Protein AF-A0A8T1KU07-F1 (afdb_monomer)

Organism: NCBI:txid29920

Solvent-accessible surface area (backbone atoms only — not comparable to full-atom values): 5750 Å² total; per-residue (Å²): 103,63,68,80,50,47,53,59,48,46,57,72,77,39,58,70,31,54,74,68,42,74,43,77,47,78,39,73,84,65,85,92,68,79,58,66,80,33,63,71,53,54,61,67,37,57,84,66,55,41,48,71,42,52,39,71,49,68,83,94,44,75,93,72,35,62,57,55,70,45,56,49,44,52,50,51,54,54,50,51,54,50,51,54,51,51,52,53,51,60,59,60,72,75,108

Sequence (95 aa):
MLIERLLPALRERMPHAAEGKRITVQQDNASPHISPQDPAFCEAASPMRLSVELQFQPPNSPDLKVLDLGIFTAIQSRQMLRFSSQHRRASRCRQ

Nearest PDB structures (foldseek):
  5kc9-assembly1_B  TM=5.552E-01  e=2.610E-01  Mus musculus
  6qkz-assembly1_D  TM=3.714E-01  e=2.745E+00  Rattus norvegicus
  3hgu-assembly1_B  TM=2.810E-01  e=2.936E+00  Pantoea agglomerans
  4u2q-assembly1_B  TM=3.491E-01  e=5.751E+00  Rattus norvegicus
  4u1w-assembly1_C  TM=2.990E-01  e=6.579E+00  Rattus norvegicus

pLDDT: mean 80.48, std 10.76, range [49.72, 94.69]

Foldseek 3Di:
DCLVPVLVCCVVVPVCLLVVPAAEAEDEPDPPDADQVRPVNVVSNVVSSGNYTYDYDDPPCPVPPCCVVPVVVVVVVVVVVVVVVVVVVVVVVVD

InterPro domains:
  IPR036397 Ribonuclease H superfamily [G3DSA:3.30.420.10] (1-94)

Structure (mmCIF, N/CA/C/O backbone):
data_AF-A0A8T1KU07-F1
#
_entry.id   AF-A0A8T1KU07-F1
#
loop_
_atom_site.group_PDB
_atom_site.id
_atom_site.type_symbol
_atom_site.label_atom_id
_atom_site.label_alt_id
_atom_site.label_comp_id
_atom_site.label_asym_id
_atom_site.label_entity_id
_atom_site.label_seq_id
_atom_site.pdbx_PDB_ins_code
_atom_site.Cartn_x
_atom_site.Cartn_y
_atom_site.Cartn_z
_atom_site.occupancy
_atom_site.B_iso_or_equiv
_atom_site.auth_seq_id
_atom_site.auth_comp_id
_atom_site.auth_asym_id
_atom_site.auth_atom_id
_atom_site.pdbx_PDB_model_num
ATOM 1 N N . MET A 1 1 ? -10.122 -7.218 -5.974 1.00 76.06 1 MET A N 1
ATOM 2 C CA . MET A 1 1 ? -8.791 -7.586 -5.410 1.00 76.06 1 MET A CA 1
ATOM 3 C C . MET A 1 1 ? -8.422 -6.828 -4.136 1.00 76.06 1 MET A C 1
ATOM 5 O O . MET A 1 1 ? -8.253 -7.488 -3.121 1.00 76.06 1 MET A O 1
ATOM 9 N N . LEU A 1 2 ? -8.244 -5.498 -4.151 1.00 84.56 2 LEU A N 1
ATOM 10 C CA . LEU A 1 2 ? -7.785 -4.769 -2.953 1.00 84.56 2 LEU A CA 1
ATOM 11 C C . LEU A 1 2 ? -8.804 -4.855 -1.808 1.00 84.56 2 LEU A C 1
ATOM 13 O O . LEU A 1 2 ? -8.463 -5.312 -0.725 1.00 84.56 2 LEU A O 1
ATOM 17 N N . ILE A 1 3 ? -10.073 -4.552 -2.068 1.00 87.56 3 ILE A N 1
ATOM 18 C CA . ILE A 1 3 ? -11.132 -4.655 -1.051 1.00 87.56 3 ILE A CA 1
ATOM 19 C C . ILE A 1 3 ? -11.267 -6.095 -0.525 1.00 87.56 3 ILE A C 1
ATOM 21 O O . ILE A 1 3 ? -11.201 -6.332 0.675 1.00 87.56 3 ILE A O 1
ATOM 25 N N . GLU A 1 4 ? -11.389 -7.074 -1.422 1.00 90.19 4 GLU A N 1
ATOM 26 C CA . GLU A 1 4 ? -11.711 -8.463 -1.053 1.00 90.19 4 GLU A CA 1
ATOM 27 C C . GLU A 1 4 ? -10.540 -9.239 -0.434 1.00 90.19 4 GLU A C 1
ATOM 29 O O . GLU A 1 4 ? -10.767 -10.228 0.257 1.00 90.19 4 GLU A O 1
ATOM 34 N N . ARG A 1 5 ? -9.286 -8.851 -0.715 1.00 89.88 5 ARG A N 1
ATOM 35 C CA . ARG A 1 5 ? -8.094 -9.591 -0.260 1.00 89.88 5 ARG A CA 1
ATOM 36 C C . ARG A 1 5 ? -7.199 -8.786 0.669 1.00 89.88 5 ARG A C 1
ATOM 38 O O . ARG A 1 5 ? -6.755 -9.330 1.675 1.00 89.88 5 ARG A O 1
ATOM 45 N N . LEU A 1 6 ? -6.921 -7.519 0.352 1.00 88.75 6 LEU A N 1
ATOM 46 C CA . LEU A 1 6 ? -5.994 -6.711 1.148 1.00 88.75 6 LEU A CA 1
ATOM 47 C C . LEU A 1 6 ? -6.610 -6.346 2.498 1.00 88.75 6 LEU A C 1
ATOM 49 O O . LEU A 1 6 ? -5.979 -6.577 3.523 1.00 88.75 6 LEU A O 1
ATOM 53 N N . LEU A 1 7 ? -7.838 -5.819 2.514 1.00 87.88 7 LEU A N 1
ATOM 54 C CA . LEU A 1 7 ? -8.468 -5.351 3.752 1.00 87.88 7 LEU A CA 1
ATOM 55 C C . LEU A 1 7 ? -8.630 -6.474 4.804 1.00 87.88 7 LEU A C 1
ATOM 57 O O . LEU A 1 7 ? -8.206 -6.272 5.946 1.00 87.88 7 LEU A O 1
ATOM 61 N N . PRO A 1 8 ? -9.125 -7.686 4.462 1.00 89.00 8 PRO A N 1
ATOM 62 C CA . PRO A 1 8 ? -9.171 -8.792 5.420 1.00 89.00 8 PRO A CA 1
ATOM 63 C C . PRO A 1 8 ? -7.786 -9.212 5.922 1.00 89.00 8 PRO A C 1
ATOM 65 O O . PRO A 1 8 ? -7.618 -9.445 7.119 1.00 89.00 8 PRO A O 1
ATOM 68 N N . ALA A 1 9 ? -6.791 -9.265 5.030 1.00 90.62 9 ALA A N 1
ATOM 69 C CA . ALA A 1 9 ? -5.432 -9.664 5.383 1.00 90.62 9 ALA A CA 1
ATOM 70 C C . ALA A 1 9 ? -4.744 -8.646 6.304 1.00 90.62 9 ALA A C 1
ATOM 72 O O . ALA A 1 9 ? -4.054 -9.049 7.238 1.00 90.62 9 ALA A O 1
ATOM 73 N N . LEU A 1 10 ? -4.954 -7.341 6.090 1.00 88.38 10 LEU A N 1
ATOM 74 C CA . LEU A 1 10 ? -4.439 -6.295 6.979 1.00 88.38 10 LEU A CA 1
ATOM 75 C C . LEU A 1 10 ? -4.996 -6.461 8.394 1.00 88.38 10 LEU A C 1
ATOM 77 O O . LEU A 1 10 ? -4.233 -6.440 9.356 1.00 88.38 10 LEU A O 1
ATOM 81 N N . ARG A 1 11 ? -6.302 -6.710 8.525 1.00 83.94 11 ARG A N 1
ATOM 82 C CA . ARG A 1 11 ? -6.939 -6.942 9.828 1.00 83.94 11 ARG A CA 1
ATOM 83 C C . ARG A 1 11 ? -6.379 -8.174 10.549 1.00 83.94 11 ARG A C 1
ATOM 85 O O . ARG A 1 11 ? -6.198 -8.134 11.759 1.00 83.94 11 ARG A O 1
ATOM 92 N N . GLU A 1 12 ? -6.116 -9.258 9.821 1.00 88.38 12 GLU A N 1
ATOM 93 C CA . GLU A 1 12 ? -5.593 -10.507 10.393 1.00 88.38 12 GLU A CA 1
ATOM 94 C C . GLU A 1 12 ? -4.106 -10.404 10.771 1.00 88.38 12 GLU A C 1
ATOM 96 O O . GLU A 1 12 ? -3.689 -10.880 11.823 1.00 88.38 12 GLU A O 1
ATOM 101 N N . ARG A 1 13 ? -3.290 -9.792 9.905 1.00 88.44 13 ARG A N 1
ATOM 102 C CA . ARG A 1 13 ? -1.824 -9.794 10.026 1.00 88.44 13 ARG A CA 1
ATOM 103 C C . ARG A 1 13 ? -1.266 -8.584 10.765 1.00 88.44 13 ARG A C 1
ATOM 105 O O . ARG A 1 13 ? -0.131 -8.642 11.228 1.00 88.44 13 ARG A O 1
ATOM 112 N N . MET A 1 14 ? -2.037 -7.505 10.879 1.00 85.75 14 MET A N 1
ATOM 113 C CA . MET A 1 14 ? -1.632 -6.269 11.552 1.00 85.75 14 MET A CA 1
ATOM 114 C C . MET A 1 14 ? -2.638 -5.876 12.647 1.00 85.75 14 MET A C 1
ATOM 116 O O . MET A 1 14 ? -3.220 -4.793 12.583 1.00 85.75 14 MET A O 1
ATOM 120 N N . PRO A 1 15 ? -2.834 -6.707 13.689 1.00 73.56 15 PRO A N 1
ATOM 121 C CA . PRO A 1 15 ? -3.814 -6.430 14.743 1.00 73.56 15 PRO A CA 1
ATOM 122 C C . PRO A 1 15 ? -3.530 -5.112 15.483 1.00 73.56 15 PRO A C 1
ATOM 124 O O . PRO A 1 15 ? -4.460 -4.388 15.820 1.00 73.56 15 PRO A O 1
ATOM 127 N N . HIS A 1 16 ? -2.257 -4.732 15.640 1.00 71.88 16 HIS A N 1
ATOM 128 C CA . HIS A 1 16 ? -1.857 -3.462 16.263 1.00 71.88 16 HIS A CA 1
ATOM 129 C C . HIS A 1 16 ? -2.220 -2.218 15.442 1.00 71.88 16 HIS A C 1
ATOM 131 O O . HIS A 1 16 ? -2.218 -1.109 15.965 1.00 71.88 16 HIS A O 1
ATOM 137 N N . ALA A 1 17 ? -2.534 -2.357 14.151 1.00 68.06 17 ALA A N 1
ATOM 138 C CA . ALA A 1 17 ? -3.047 -1.230 13.379 1.00 68.06 17 ALA A CA 1
ATOM 139 C C . ALA A 1 17 ? -4.473 -0.845 13.805 1.00 68.06 17 ALA A C 1
ATOM 141 O O . ALA A 1 17 ? -4.862 0.314 13.672 1.00 68.06 17 ALA A O 1
ATOM 142 N N . ALA A 1 18 ? -5.220 -1.780 14.405 1.00 62.00 18 ALA A N 1
ATOM 143 C CA . ALA A 1 18 ? -6.509 -1.497 15.028 1.00 62.00 18 ALA A CA 1
ATOM 144 C C . ALA A 1 18 ? -6.383 -0.659 16.321 1.00 62.00 18 ALA A C 1
ATOM 146 O O . ALA A 1 18 ? -7.391 -0.167 16.820 1.00 62.00 18 ALA A O 1
ATOM 147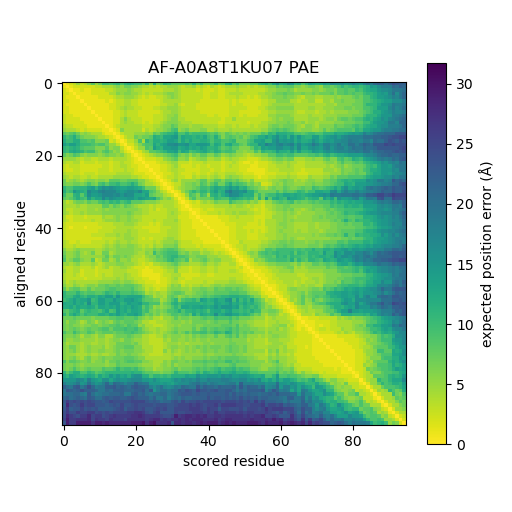 N N . GLU A 1 19 ? -5.164 -0.431 16.836 1.00 70.75 19 GLU A N 1
ATOM 148 C CA . GLU A 1 19 ? -4.876 0.491 17.953 1.00 70.75 19 GLU A CA 1
ATOM 149 C C . GLU A 1 19 ? -4.810 1.967 17.500 1.00 70.75 19 GLU A C 1
ATOM 151 O O . GLU A 1 19 ? -4.294 2.827 18.210 1.00 70.75 19 GLU A O 1
ATOM 156 N N . GLY A 1 20 ? -5.315 2.279 16.301 1.00 70.25 20 GLY A N 1
ATOM 157 C CA . GLY A 1 20 ? -5.386 3.643 15.770 1.00 70.25 20 GLY A CA 1
ATOM 158 C C . GLY A 1 20 ? -4.151 4.089 14.987 1.00 70.25 20 GLY A C 1
ATOM 159 O O . GLY A 1 20 ? -4.044 5.262 14.630 1.00 70.25 20 GLY A O 1
ATOM 160 N N . LYS A 1 21 ? -3.219 3.177 14.679 1.00 79.25 21 LYS A N 1
ATOM 161 C CA . LYS A 1 21 ? -2.089 3.490 13.795 1.00 79.25 21 LYS A CA 1
ATOM 162 C C . LYS A 1 21 ? -2.545 3.521 12.340 1.00 79.25 21 LYS A C 1
ATOM 164 O O . LYS A 1 21 ? -3.208 2.603 11.859 1.00 79.25 21 LYS A O 1
ATOM 169 N N . ARG A 1 22 ? -2.138 4.571 11.628 1.00 84.44 22 ARG A N 1
ATOM 170 C CA . ARG A 1 22 ? -2.382 4.715 10.192 1.00 84.44 22 ARG A CA 1
ATOM 171 C C . ARG A 1 22 ? -1.553 3.703 9.397 1.00 84.44 22 ARG A C 1
ATOM 173 O O . ARG A 1 22 ? -0.345 3.600 9.599 1.00 84.44 22 ARG A O 1
ATOM 180 N N . ILE A 1 23 ? -2.204 2.985 8.486 1.00 87.38 23 ILE A N 1
ATOM 181 C CA . ILE A 1 23 ? -1.587 2.141 7.463 1.00 87.38 23 ILE A CA 1
ATOM 182 C C . ILE A 1 23 ? -1.628 2.907 6.143 1.00 87.38 23 ILE A C 1
ATOM 184 O O . ILE A 1 23 ? -2.704 3.190 5.619 1.00 87.38 23 ILE A O 1
ATOM 188 N N . THR A 1 24 ? -0.461 3.170 5.569 1.00 87.62 24 THR A N 1
ATOM 189 C CA . THR A 1 24 ? -0.354 3.701 4.208 1.00 87.62 24 THR A CA 1
ATOM 190 C C . THR A 1 24 ? -0.037 2.564 3.245 1.00 87.62 24 THR A C 1
ATOM 192 O O . THR A 1 24 ? 0.953 1.853 3.413 1.00 87.62 24 THR A O 1
ATOM 195 N N . VAL A 1 25 ? -0.876 2.384 2.229 1.00 88.19 25 VAL A N 1
ATOM 196 C CA . VAL A 1 25 ? -0.682 1.403 1.160 1.00 88.19 25 VAL A CA 1
ATOM 197 C C . VAL A 1 25 ? -0.181 2.142 -0.070 1.00 88.19 25 VAL A C 1
ATOM 199 O O . VAL A 1 25 ? -0.942 2.818 -0.761 1.00 88.19 25 VAL A O 1
ATOM 202 N N . GLN A 1 26 ? 1.111 2.003 -0.344 1.00 88.00 26 GLN A N 1
ATOM 203 C CA . GLN A 1 26 ? 1.726 2.595 -1.523 1.00 88.00 26 GLN A CA 1
ATOM 204 C C . GLN A 1 26 ? 1.426 1.749 -2.770 1.00 88.00 26 GLN A C 1
ATOM 206 O O . GLN A 1 26 ? 1.619 0.532 -2.766 1.00 88.00 26 GLN A O 1
ATOM 211 N N . GLN A 1 27 ? 0.972 2.403 -3.835 1.00 86.38 27 GLN A N 1
ATOM 212 C CA . GLN A 1 27 ? 0.754 1.838 -5.169 1.00 86.38 27 GLN A CA 1
ATOM 213 C C . GLN A 1 27 ? 1.625 2.610 -6.166 1.00 86.38 27 GLN A C 1
ATOM 215 O O . GLN A 1 27 ? 1.935 3.780 -5.927 1.00 86.38 27 GLN A O 1
ATOM 220 N N . ASP A 1 28 ? 2.054 1.988 -7.264 1.00 81.88 28 ASP A N 1
ATOM 221 C CA . ASP A 1 28 ? 2.648 2.750 -8.361 1.00 81.88 28 ASP A CA 1
ATOM 222 C C . ASP A 1 28 ? 1.563 3.477 -9.180 1.00 81.88 28 ASP A C 1
ATOM 224 O O . ASP A 1 28 ? 0.396 3.497 -8.798 1.00 81.88 28 ASP A O 1
ATOM 228 N N . ASN A 1 29 ? 1.945 4.188 -10.245 1.00 79.44 29 ASN A N 1
ATOM 229 C CA . ASN A 1 29 ? 1.019 5.023 -11.033 1.00 79.44 29 ASN A CA 1
ATOM 230 C C . ASN A 1 29 ? 0.482 4.311 -12.292 1.00 79.44 29 ASN A C 1
ATOM 232 O O . ASN A 1 29 ? 0.018 4.973 -13.219 1.00 79.44 29 ASN A O 1
ATOM 236 N N . ALA A 1 30 ? 0.578 2.980 -12.377 1.00 73.44 30 ALA A N 1
ATOM 237 C CA . ALA A 1 30 ? 0.266 2.215 -13.585 1.00 73.44 30 ALA A CA 1
ATOM 238 C C . ALA A 1 30 ? -1.202 1.735 -13.628 1.00 73.44 30 ALA A C 1
ATOM 240 O O . ALA A 1 30 ? -1.654 0.961 -12.802 1.00 73.44 30 ALA A O 1
ATOM 241 N N . SER A 1 31 ? -1.992 2.125 -14.629 1.00 71.12 31 SER A N 1
ATOM 242 C CA . SER A 1 31 ? -3.379 1.625 -14.740 1.00 71.12 31 SER A CA 1
ATOM 243 C C . SER A 1 31 ? -3.424 0.079 -14.835 1.00 71.12 31 SER A C 1
ATOM 245 O O . SER A 1 31 ? -2.591 -0.475 -15.557 1.00 71.12 31 SER A O 1
ATOM 247 N N . PRO A 1 32 ? -4.355 -0.647 -14.168 1.00 64.50 32 PRO A N 1
ATOM 248 C CA . PRO A 1 32 ? -5.597 -0.192 -13.535 1.00 64.50 32 PRO A CA 1
ATOM 249 C C . PRO A 1 32 ? -5.498 -0.124 -11.996 1.00 64.50 32 PRO A C 1
ATOM 251 O O . PRO A 1 32 ? -5.636 -1.135 -11.302 1.00 64.50 32 PRO A O 1
ATOM 254 N N . HIS A 1 33 ? -5.298 1.073 -11.444 1.00 73.31 33 HIS A N 1
ATOM 255 C CA . HIS A 1 33 ? -5.326 1.307 -9.995 1.00 73.31 33 HIS A CA 1
ATOM 256 C C . HIS A 1 33 ? -6.624 1.979 -9.549 1.00 73.31 33 HIS A C 1
ATOM 258 O O . HIS A 1 33 ? -7.293 2.653 -10.333 1.00 73.31 33 HIS A O 1
ATOM 264 N N . ILE A 1 34 ? -6.958 1.797 -8.270 1.00 84.44 34 ILE A N 1
ATOM 265 C CA . ILE A 1 34 ? -8.060 2.513 -7.623 1.00 84.44 34 ILE A CA 1
ATOM 266 C C . ILE A 1 34 ? -7.556 3.867 -7.122 1.00 84.44 34 ILE A C 1
ATOM 268 O O . ILE A 1 34 ? -6.408 3.997 -6.696 1.00 84.44 34 ILE A O 1
ATOM 272 N N . SER A 1 35 ? -8.414 4.881 -7.187 1.00 85.38 35 SER A N 1
ATOM 273 C CA . SER A 1 35 ? -8.088 6.206 -6.661 1.00 85.38 35 SER A CA 1
ATOM 274 C C . SER A 1 35 ? -7.797 6.134 -5.155 1.00 85.38 35 SER A C 1
ATOM 276 O O . SER A 1 35 ? -8.469 5.389 -4.440 1.00 85.38 35 SER A O 1
ATOM 278 N N . PRO A 1 36 ? -6.870 6.949 -4.624 1.00 85.69 36 PRO A N 1
ATOM 279 C CA . PRO A 1 36 ? -6.717 7.140 -3.192 1.00 85.69 36 PRO A CA 1
ATOM 280 C C . PRO A 1 36 ? -7.987 7.565 -2.462 1.00 85.69 36 PRO A C 1
ATOM 282 O O . PRO A 1 36 ? -8.130 7.301 -1.273 1.00 85.69 36 PRO A O 1
ATOM 285 N N . GLN A 1 37 ? -8.914 8.192 -3.185 1.00 86.88 37 GLN A N 1
ATOM 286 C CA . GLN A 1 37 ? -10.233 8.581 -2.699 1.00 86.88 37 GLN A CA 1
ATOM 287 C C . GLN A 1 37 ? -11.348 7.695 -3.277 1.00 86.88 37 GLN A C 1
ATOM 289 O O . GLN A 1 37 ? -12.490 8.139 -3.369 1.00 86.88 37 GLN A O 1
ATOM 294 N N . ASP A 1 38 ? -11.036 6.470 -3.709 1.00 89.81 38 ASP A N 1
ATOM 295 C CA . ASP A 1 38 ? -12.036 5.537 -4.228 1.00 89.81 38 ASP A CA 1
ATOM 296 C C . ASP A 1 38 ? -13.144 5.292 -3.181 1.00 89.81 38 ASP A C 1
ATOM 298 O O . ASP A 1 38 ? -12.850 4.800 -2.085 1.00 89.81 38 ASP A O 1
ATOM 302 N N . PRO A 1 39 ? -14.414 5.632 -3.482 1.00 89.25 39 PRO A N 1
ATOM 303 C CA . PRO A 1 39 ? -15.491 5.554 -2.499 1.00 89.25 39 PRO A CA 1
ATOM 304 C C . PRO A 1 39 ? -15.716 4.135 -1.977 1.00 89.25 39 PRO A C 1
ATOM 306 O O . PRO A 1 39 ? -15.877 3.947 -0.773 1.00 89.25 39 PRO A O 1
ATOM 309 N N . ALA A 1 40 ? -15.657 3.129 -2.856 1.00 90.25 40 ALA A N 1
ATOM 310 C CA . ALA A 1 40 ? -15.885 1.737 -2.480 1.00 90.25 40 ALA A CA 1
ATOM 311 C C . ALA A 1 40 ? -14.786 1.220 -1.540 1.00 90.25 40 ALA A C 1
ATOM 313 O O . ALA A 1 40 ? -15.066 0.486 -0.590 1.00 90.25 40 ALA A O 1
ATOM 314 N N . PHE A 1 41 ? -13.534 1.624 -1.765 1.00 89.19 41 PHE A N 1
ATOM 315 C CA . PHE A 1 41 ? -12.434 1.302 -0.863 1.00 89.19 41 PHE A CA 1
ATOM 316 C C . PHE A 1 41 ? -12.590 1.982 0.503 1.00 89.19 41 PHE A C 1
ATOM 318 O O . PHE A 1 41 ? -12.449 1.317 1.531 1.00 89.19 41 PHE A O 1
ATOM 325 N N . CYS A 1 42 ? -12.919 3.277 0.524 1.00 87.19 42 CYS A N 1
ATOM 326 C CA . CYS A 1 42 ? -13.147 4.034 1.758 1.00 87.19 42 CYS A CA 1
ATOM 327 C C . CYS A 1 42 ? -14.291 3.440 2.595 1.00 87.19 42 CYS A C 1
ATOM 329 O O . CYS A 1 42 ? -14.137 3.233 3.802 1.00 87.19 42 CYS A O 1
ATOM 331 N N . GLU A 1 43 ? -15.417 3.112 1.958 1.00 89.69 43 GLU A N 1
ATOM 332 C CA . GLU A 1 43 ? -16.565 2.481 2.615 1.00 89.69 43 GLU A CA 1
ATOM 333 C C . GLU A 1 43 ? -16.214 1.103 3.181 1.00 89.69 43 GLU A C 1
ATOM 335 O O . GLU A 1 43 ? -16.568 0.797 4.320 1.00 89.69 43 GLU A O 1
ATOM 340 N N . ALA A 1 44 ? -15.464 0.288 2.435 1.00 88.56 44 ALA A N 1
ATOM 341 C CA . ALA A 1 44 ? -15.055 -1.036 2.893 1.00 88.56 44 ALA A CA 1
ATOM 342 C C . ALA A 1 44 ? -14.024 -0.996 4.038 1.00 88.56 44 ALA A C 1
ATOM 344 O O . ALA A 1 44 ? -14.007 -1.897 4.881 1.00 88.56 44 ALA A O 1
ATOM 345 N N . ALA A 1 45 ? -13.171 0.032 4.090 1.00 85.62 45 ALA A N 1
ATOM 346 C CA . ALA A 1 45 ? -12.175 0.205 5.148 1.00 85.62 45 ALA A CA 1
ATOM 347 C C . ALA A 1 45 ? -12.778 0.754 6.457 1.00 85.62 45 ALA A C 1
ATOM 349 O O . ALA A 1 45 ? -12.358 0.347 7.542 1.00 85.62 45 ALA A O 1
ATOM 350 N N . SER A 1 46 ? -13.797 1.619 6.368 1.00 83.44 46 SER A N 1
ATOM 351 C CA . SER A 1 46 ? -14.474 2.261 7.509 1.00 83.44 46 SER A CA 1
ATOM 352 C C . SER A 1 46 ? -14.860 1.312 8.668 1.00 83.44 46 SER A C 1
ATOM 354 O O . SER A 1 46 ? -14.441 1.554 9.807 1.00 83.44 46 SER A O 1
ATOM 356 N N . PRO A 1 47 ? -15.570 0.184 8.444 1.00 81.62 47 PRO A N 1
ATOM 357 C CA . PRO A 1 47 ? -15.990 -0.702 9.533 1.00 81.62 47 PRO A CA 1
ATOM 358 C C . PRO A 1 47 ? -14.834 -1.461 10.201 1.00 81.62 47 PRO A C 1
ATOM 360 O O . PRO A 1 47 ? -15.017 -2.036 11.274 1.00 81.62 47 PRO A O 1
ATOM 363 N N . MET A 1 48 ? -13.640 -1.491 9.600 1.00 74.62 48 MET A N 1
ATOM 364 C CA . MET A 1 48 ? -12.523 -2.291 10.106 1.00 74.62 48 MET A CA 1
ATOM 365 C C . MET A 1 48 ? -11.768 -1.645 11.271 1.00 74.62 48 MET A C 1
ATOM 367 O O . MET A 1 48 ? -10.882 -2.292 11.826 1.00 74.62 48 MET A O 1
ATOM 371 N N . ARG A 1 49 ? -12.092 -0.398 11.653 1.00 75.19 49 ARG A N 1
ATOM 372 C CA . ARG A 1 49 ? -11.309 0.411 12.618 1.00 75.19 49 ARG A CA 1
ATOM 373 C C . ARG A 1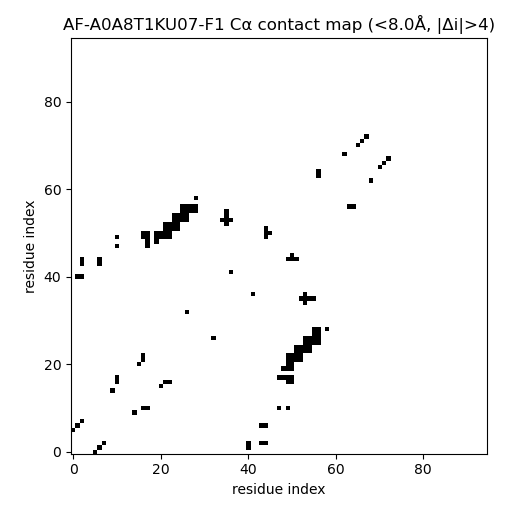 49 ? -9.824 0.535 12.243 1.00 75.19 49 ARG A C 1
ATOM 375 O O . ARG A 1 49 ? -8.988 0.837 13.088 1.00 75.19 49 ARG A O 1
ATOM 382 N N . LEU A 1 50 ? -9.499 0.301 10.974 1.00 74.50 50 LEU A N 1
ATOM 383 C CA . LEU A 1 50 ? -8.171 0.495 10.418 1.00 74.50 50 LEU A CA 1
ATOM 384 C C . LEU A 1 50 ? -8.160 1.854 9.720 1.00 74.50 50 LEU A C 1
ATOM 386 O O . LEU A 1 50 ? -8.989 2.110 8.849 1.00 74.50 50 LEU A O 1
ATOM 390 N N . SER A 1 51 ? 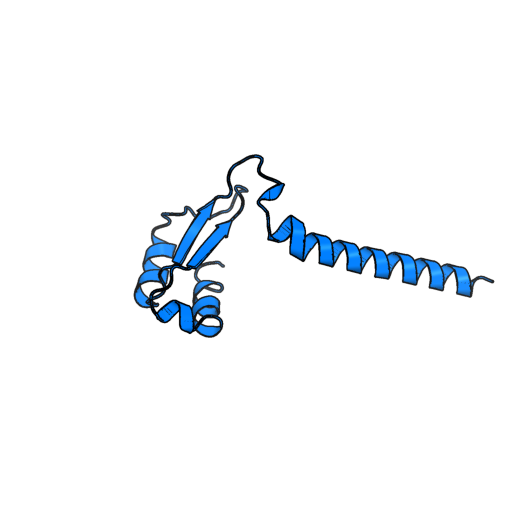-7.213 2.720 10.073 1.00 82.38 51 SER A N 1
ATOM 391 C CA . SER A 1 51 ? -6.960 3.945 9.310 1.00 82.38 51 SER A CA 1
ATOM 392 C C . SER A 1 51 ? -6.091 3.575 8.107 1.00 82.38 51 SER A C 1
ATOM 394 O O . SER A 1 51 ? -4.870 3.649 8.190 1.00 82.38 51 SER A O 1
ATOM 396 N N . VAL A 1 52 ? -6.706 3.082 7.025 1.00 86.69 52 VAL A N 1
ATOM 397 C CA . VAL A 1 52 ? -5.999 2.693 5.791 1.00 86.69 52 VAL A CA 1
ATOM 398 C C . VAL A 1 52 ? -6.142 3.789 4.744 1.00 86.69 52 VAL A C 1
ATOM 400 O O . VAL A 1 52 ? -7.256 4.140 4.368 1.00 86.69 52 VAL A O 1
ATOM 403 N N . GLU A 1 53 ? -5.019 4.284 4.239 1.00 87.56 53 GLU A N 1
ATOM 404 C CA . GLU A 1 53 ? -4.969 5.260 3.151 1.00 87.56 53 GLU A CA 1
ATOM 405 C C . GLU A 1 53 ? -4.152 4.684 1.999 1.00 87.56 53 GLU A C 1
ATOM 407 O O . GLU A 1 53 ? -3.074 4.121 2.202 1.00 87.56 53 GLU A O 1
ATOM 412 N N . LEU A 1 54 ? -4.661 4.815 0.778 1.00 89.62 54 LEU A N 1
ATOM 413 C CA . LEU A 1 54 ? -3.881 4.492 -0.408 1.00 89.62 54 LEU A CA 1
ATOM 414 C C . LEU A 1 54 ? -3.067 5.717 -0.807 1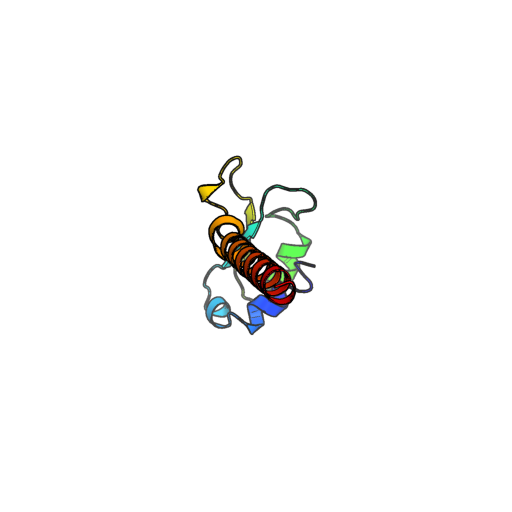.00 89.62 54 LEU A C 1
ATOM 416 O O . LEU A 1 54 ? -3.537 6.849 -0.702 1.00 89.62 54 LEU A O 1
ATOM 420 N N . GLN A 1 55 ? -1.859 5.493 -1.300 1.00 88.94 55 GLN A N 1
ATOM 421 C CA . GLN A 1 55 ? -1.005 6.563 -1.781 1.00 88.94 55 GLN A CA 1
ATOM 422 C C . GLN A 1 55 ? -0.355 6.157 -3.093 1.00 88.94 55 GLN A C 1
ATOM 424 O O . GLN A 1 55 ? 0.244 5.089 -3.207 1.00 88.94 55 GLN A O 1
ATOM 429 N N . PHE A 1 56 ? -0.447 7.045 -4.073 1.00 87.38 56 PHE A N 1
ATOM 430 C CA . PHE A 1 56 ? 0.321 6.931 -5.297 1.00 87.38 56 PHE A CA 1
ATOM 431 C C . PHE A 1 56 ? 1.782 7.263 -5.052 1.00 87.38 56 PHE A C 1
ATOM 433 O O . PHE A 1 56 ? 2.125 8.198 -4.323 1.00 87.38 56 PHE A O 1
ATOM 440 N N . GLN A 1 57 ? 2.655 6.505 -5.694 1.00 84.00 57 GLN A N 1
ATOM 441 C CA . GLN A 1 57 ? 4.061 6.824 -5.701 1.00 84.00 57 GLN A CA 1
ATOM 442 C C . GLN A 1 57 ? 4.319 8.115 -6.499 1.00 84.00 57 GLN A C 1
ATOM 444 O O . GLN A 1 57 ? 3.738 8.307 -7.570 1.00 84.00 57 GLN A O 1
ATOM 449 N N . PRO A 1 58 ? 5.236 8.989 -6.049 1.00 79.62 58 PRO A N 1
ATOM 450 C CA . PRO A 1 58 ? 5.658 10.118 -6.863 1.00 79.62 58 PRO A CA 1
ATOM 451 C C . PRO A 1 58 ? 6.234 9.653 -8.220 1.00 79.62 58 PRO A C 1
ATOM 453 O O . PRO A 1 58 ? 6.969 8.661 -8.275 1.00 79.62 58 PRO A O 1
ATOM 456 N N . PRO A 1 59 ? 5.916 10.338 -9.334 1.00 77.19 59 PRO A N 1
ATOM 457 C CA . PRO A 1 59 ? 6.444 9.981 -10.648 1.00 77.19 59 PRO 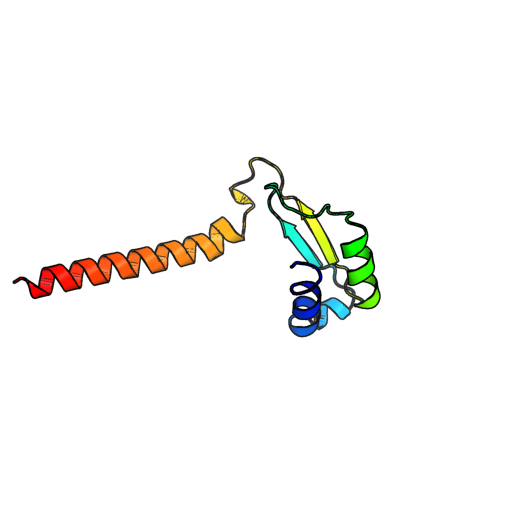A CA 1
ATOM 458 C C . PRO A 1 59 ? 7.979 10.056 -10.672 1.00 77.19 59 PRO A C 1
ATOM 460 O O . PRO A 1 59 ? 8.583 10.860 -9.966 1.00 77.19 59 PRO A O 1
ATOM 463 N N . ASN A 1 60 ? 8.612 9.207 -11.490 1.00 74.62 60 ASN A N 1
ATOM 464 C CA . ASN A 1 60 ? 10.071 9.142 -11.668 1.00 74.62 60 ASN A CA 1
ATOM 465 C C . ASN A 1 60 ? 10.873 8.961 -10.369 1.00 74.62 60 ASN A C 1
ATOM 467 O O . ASN A 1 60 ? 11.972 9.491 -10.242 1.00 74.62 60 ASN A O 1
ATOM 471 N N . SER A 1 61 ? 10.336 8.206 -9.409 1.00 75.12 61 SER A N 1
ATOM 472 C CA . SER A 1 61 ? 11.001 7.932 -8.130 1.00 75.12 61 SER A CA 1
ATOM 473 C C . SER A 1 61 ? 11.439 6.465 -8.014 1.00 75.12 61 SER A C 1
ATOM 475 O O . SER A 1 61 ? 10.851 5.716 -7.226 1.00 75.12 61 SER A O 1
ATOM 477 N N . PRO A 1 62 ? 12.450 6.023 -8.794 1.00 67.88 62 PRO A N 1
ATOM 478 C CA . PRO A 1 62 ? 12.946 4.644 -8.743 1.00 67.88 62 PRO A CA 1
ATOM 479 C C . PRO A 1 62 ? 13.448 4.281 -7.339 1.00 67.88 62 PRO A C 1
ATOM 481 O O . PRO A 1 62 ? 13.220 3.171 -6.863 1.00 67.88 62 PRO A O 1
ATOM 484 N N . ASP A 1 63 ? 14.005 5.264 -6.630 1.00 75.38 63 ASP A N 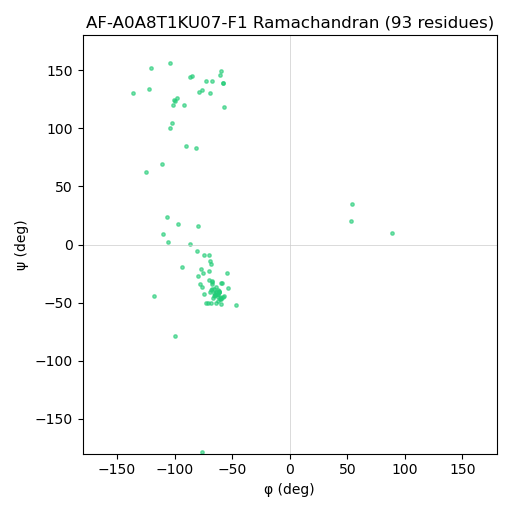1
ATOM 485 C CA . ASP A 1 63 ? 14.568 5.098 -5.290 1.00 75.38 63 ASP A CA 1
ATOM 486 C C . ASP A 1 63 ? 13.495 4.947 -4.193 1.00 75.38 63 ASP A C 1
ATOM 488 O O . ASP A 1 63 ? 13.804 4.618 -3.050 1.00 75.38 63 ASP A O 1
ATOM 492 N N . LEU A 1 64 ? 12.216 5.170 -4.525 1.00 70.12 64 LEU A N 1
ATOM 493 C CA . LEU A 1 64 ? 11.095 5.100 -3.580 1.00 70.12 64 LEU A CA 1
ATOM 494 C C . LEU A 1 64 ? 10.235 3.839 -3.761 1.00 70.12 64 LEU A C 1
ATOM 496 O O . LEU A 1 64 ? 9.206 3.710 -3.091 1.00 70.12 64 LEU A O 1
ATOM 500 N N . LYS A 1 65 ? 10.591 2.925 -4.684 1.00 79.62 65 LYS A N 1
ATOM 501 C CA . LYS A 1 65 ? 9.879 1.647 -4.876 1.00 79.62 65 LYS A CA 1
ATOM 502 C C . LYS A 1 65 ? 10.496 0.576 -3.982 1.00 79.62 65 LYS A C 1
ATOM 504 O O . LYS A 1 65 ? 11.314 -0.220 -4.428 1.00 79.62 65 LYS A O 1
ATOM 509 N N . VAL A 1 66 ? 10.070 0.511 -2.719 1.00 80.75 66 VAL A N 1
ATOM 510 C CA . VAL A 1 66 ? 10.540 -0.516 -1.760 1.00 80.75 66 VAL A CA 1
ATOM 511 C C . VAL A 1 66 ? 10.371 -1.940 -2.309 1.00 80.75 66 VAL A C 1
ATOM 513 O O . VAL A 1 66 ? 11.235 -2.794 -2.100 1.00 80.75 66 VAL A O 1
ATOM 516 N N . LEU A 1 67 ? 9.283 -2.200 -3.044 1.00 82.19 67 LEU A N 1
ATOM 517 C CA . LEU A 1 67 ? 9.055 -3.495 -3.690 1.00 82.19 67 LEU A CA 1
ATOM 518 C C . LEU A 1 67 ? 10.118 -3.809 -4.751 1.00 82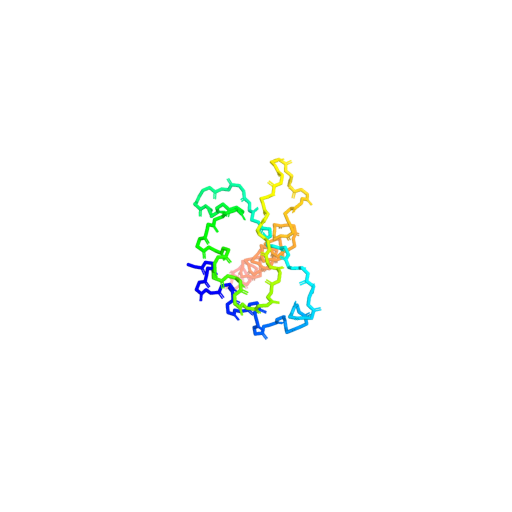.19 67 LEU A C 1
ATOM 520 O O . LEU A 1 67 ? 10.626 -4.931 -4.765 1.00 82.19 67 LEU A O 1
ATOM 524 N N . ASP A 1 68 ? 10.503 -2.829 -5.570 1.00 82.19 68 ASP A N 1
ATOM 525 C CA . ASP A 1 68 ? 11.505 -3.001 -6.626 1.00 82.19 68 ASP A CA 1
ATOM 526 C C . ASP A 1 68 ? 12.913 -3.133 -6.033 1.00 82.19 68 ASP A C 1
ATOM 528 O O . ASP A 1 68 ? 13.623 -4.100 -6.322 1.00 82.19 68 ASP A O 1
ATOM 532 N N . LEU A 1 69 ? 13.293 -2.215 -5.140 1.00 84.94 69 LEU A N 1
ATOM 533 C CA . LEU A 1 69 ? 14.624 -2.169 -4.525 1.00 84.94 69 LEU A CA 1
ATOM 534 C C . LEU A 1 69 ? 14.898 -3.342 -3.580 1.00 84.94 69 LEU A C 1
ATOM 536 O O . LEU A 1 69 ? 16.032 -3.798 -3.465 1.00 84.94 69 LEU A O 1
ATOM 540 N N . GLY A 1 70 ? 13.871 -3.829 -2.884 1.00 87.62 70 GLY A N 1
ATOM 541 C CA . GLY A 1 70 ? 14.009 -4.900 -1.904 1.00 87.62 70 GLY A CA 1
ATOM 542 C C . GLY A 1 70 ? 13.596 -6.253 -2.467 1.00 87.62 70 GLY A C 1
ATOM 543 O O . GLY A 1 70 ? 14.423 -7.101 -2.808 1.00 87.62 70 GLY A O 1
ATOM 544 N N . ILE A 1 71 ? 12.283 -6.476 -2.518 1.00 88.56 71 ILE A N 1
ATOM 545 C CA . ILE A 1 71 ? 11.700 -7.806 -2.718 1.00 88.56 71 ILE A CA 1
ATOM 546 C C . ILE A 1 71 ? 11.977 -8.326 -4.129 1.00 88.56 71 ILE A C 1
ATOM 548 O O . ILE A 1 71 ? 12.470 -9.445 -4.279 1.00 88.56 71 ILE A O 1
ATOM 552 N N . PHE A 1 72 ? 11.697 -7.539 -5.168 1.00 88.44 72 PHE A N 1
ATOM 553 C CA . PHE A 1 72 ? 11.909 -7.977 -6.546 1.00 88.44 72 PHE A CA 1
ATOM 554 C C . PHE A 1 72 ? 13.391 -8.128 -6.868 1.00 88.44 72 PHE A C 1
ATOM 556 O O . PHE A 1 72 ? 13.762 -9.130 -7.479 1.00 88.44 72 PHE A O 1
ATOM 563 N N . THR A 1 73 ? 14.245 -7.227 -6.379 1.00 91.06 73 THR A N 1
ATOM 564 C CA . THR A 1 73 ? 15.704 -7.373 -6.496 1.00 91.06 73 THR A CA 1
ATOM 565 C C . THR A 1 73 ? 16.198 -8.673 -5.848 1.00 91.06 73 THR A C 1
ATOM 567 O O . THR A 1 73 ? 16.964 -9.427 -6.459 1.00 91.06 73 THR A O 1
ATOM 570 N N . ALA A 1 74 ? 15.718 -9.012 -4.647 1.00 93.44 74 ALA A N 1
ATOM 571 C CA . ALA A 1 74 ? 16.071 -10.265 -3.980 1.00 93.44 74 ALA A CA 1
ATOM 572 C C . ALA A 1 74 ? 15.551 -11.502 -4.738 1.00 93.44 74 ALA A C 1
ATOM 574 O O . ALA A 1 74 ? 16.272 -12.494 -4.880 1.00 93.44 74 ALA A O 1
ATOM 575 N N . ILE A 1 75 ? 14.318 -11.457 -5.255 1.00 94.69 75 ILE A N 1
ATOM 576 C CA . ILE A 1 75 ? 13.733 -12.543 -6.058 1.00 94.69 75 ILE A CA 1
ATOM 577 C C . ILE A 1 75 ? 14.548 -12.766 -7.334 1.00 94.69 75 ILE A C 1
ATOM 579 O O . ILE A 1 75 ? 14.927 -13.906 -7.612 1.00 94.69 75 ILE A O 1
ATOM 583 N N . GLN A 1 76 ? 14.865 -11.698 -8.068 1.00 93.44 76 GLN A N 1
ATOM 584 C CA . GLN A 1 76 ? 15.673 -11.763 -9.286 1.00 93.44 76 GLN A CA 1
ATOM 585 C C . GLN A 1 76 ? 17.061 -12.336 -8.990 1.00 93.44 76 GLN A C 1
ATOM 587 O O . GLN A 1 76 ? 17.482 -13.296 -9.634 1.00 93.44 76 GLN A O 1
ATOM 592 N N . SER A 1 77 ? 17.727 -11.850 -7.939 1.00 93.94 77 SER A N 1
ATOM 593 C CA . SER A 1 77 ? 19.035 -12.362 -7.509 1.00 93.94 77 SER A CA 1
ATOM 594 C C . SER A 1 77 ? 18.990 -13.867 -7.217 1.00 93.94 77 SER A C 1
ATOM 596 O O . SER A 1 77 ? 19.840 -14.633 -7.678 1.00 93.94 77 SER A O 1
ATOM 598 N N . ARG A 1 78 ? 17.949 -14.336 -6.513 1.00 93.25 78 ARG A N 1
ATOM 599 C CA . ARG A 1 78 ? 17.747 -15.770 -6.247 1.00 93.25 78 ARG A CA 1
ATOM 600 C C . ARG A 1 78 ? 17.501 -16.566 -7.525 1.00 93.25 78 ARG A C 1
ATOM 602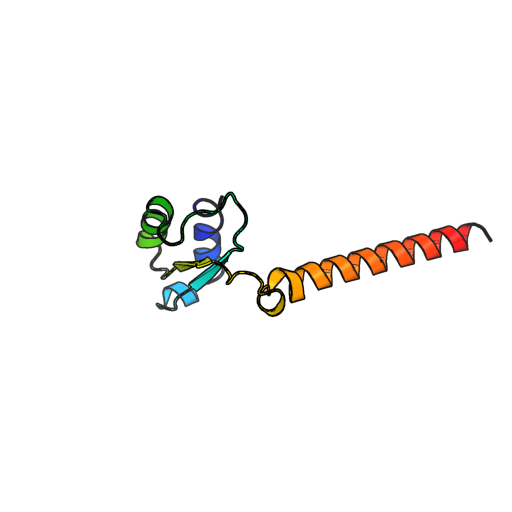 O O . ARG A 1 78 ? 18.030 -17.670 -7.654 1.00 93.25 78 ARG A O 1
ATOM 609 N N . GLN A 1 79 ? 16.716 -16.043 -8.461 1.00 94.12 79 GLN A N 1
ATOM 610 C CA . GLN A 1 79 ? 16.479 -16.693 -9.750 1.00 94.12 79 GLN A CA 1
ATOM 611 C C . GLN A 1 79 ? 17.786 -16.816 -10.547 1.00 94.12 79 GLN A C 1
ATOM 613 O O . GLN A 1 79 ? 18.107 -17.913 -11.003 1.00 94.12 79 GLN A O 1
ATOM 618 N N . MET A 1 80 ? 18.602 -15.761 -10.616 1.00 91.31 80 MET A N 1
ATOM 619 C CA . MET A 1 80 ? 19.904 -15.787 -11.299 1.00 91.31 80 MET A CA 1
ATOM 620 C C . MET A 1 80 ? 20.883 -16.796 -10.679 1.00 91.31 80 MET A C 1
ATOM 622 O O . MET A 1 80 ? 21.561 -17.540 -11.395 1.00 91.31 80 MET A O 1
ATOM 626 N N . LEU A 1 81 ? 20.931 -16.898 -9.348 1.00 90.00 81 LEU A N 1
ATOM 627 C CA . LEU A 1 81 ? 21.725 -17.928 -8.667 1.00 90.00 81 LEU A CA 1
ATOM 628 C C . LEU A 1 81 ? 21.246 -19.349 -9.013 1.00 90.00 81 LEU A C 1
ATOM 630 O O . LEU A 1 81 ? 22.060 -20.252 -9.228 1.00 90.00 81 LEU A O 1
ATOM 634 N N . ARG A 1 82 ? 19.930 -19.566 -9.123 1.00 88.12 82 ARG A N 1
ATOM 635 C CA . ARG A 1 82 ? 19.371 -20.861 -9.553 1.00 88.12 82 ARG A CA 1
ATOM 636 C C . ARG A 1 82 ? 19.727 -21.184 -11.004 1.00 88.12 82 ARG A C 1
ATOM 638 O O . ARG A 1 82 ? 20.164 -22.298 -11.273 1.00 88.12 82 ARG A O 1
ATOM 645 N N . PHE A 1 83 ? 19.620 -20.224 -11.919 1.00 79.06 83 PHE A N 1
ATOM 646 C CA . PHE A 1 83 ? 19.994 -20.436 -13.320 1.00 79.06 83 PHE A CA 1
ATOM 647 C C . PHE A 1 83 ? 21.495 -20.704 -13.485 1.00 79.06 83 PHE A C 1
ATOM 649 O O . PHE A 1 83 ? 21.881 -21.654 -14.164 1.00 79.06 83 PHE A O 1
ATOM 656 N N . SER A 1 84 ? 22.360 -19.950 -12.801 1.00 73.06 84 SER A N 1
ATOM 657 C CA . SER A 1 84 ? 23.815 -20.162 -12.866 1.00 73.06 84 SER A CA 1
ATOM 658 C C . SER A 1 84 ? 24.269 -21.485 -12.233 1.00 73.06 84 SER A C 1
ATOM 660 O O . SER A 1 84 ? 25.252 -22.081 -12.676 1.00 73.06 84 SER A O 1
ATOM 662 N N . SER 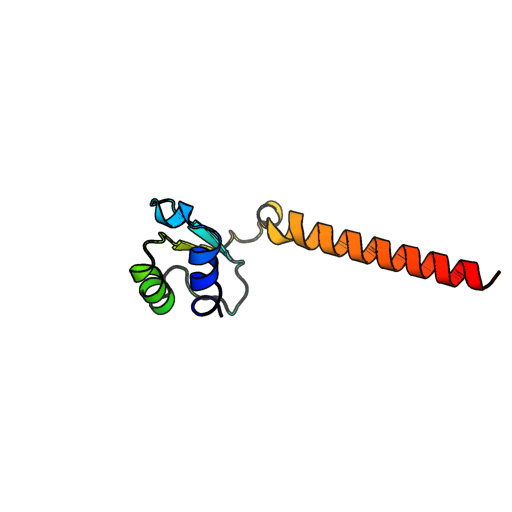A 1 85 ? 23.571 -21.981 -11.208 1.00 71.31 85 SER A N 1
ATOM 663 C CA . SER A 1 85 ? 23.849 -23.293 -10.605 1.00 71.31 85 SER A CA 1
ATOM 664 C C . SER A 1 85 ? 23.334 -24.456 -11.458 1.00 71.31 85 SER A C 1
ATOM 666 O O . SER A 1 85 ? 24.027 -25.468 -11.575 1.00 71.31 85 SER A O 1
ATOM 668 N N . GLN A 1 86 ? 22.180 -24.311 -12.117 1.00 64.62 86 GLN A N 1
ATOM 669 C CA . GLN A 1 86 ? 21.695 -25.279 -13.106 1.00 64.62 86 GLN A CA 1
ATOM 670 C C . GLN A 1 86 ? 22.605 -25.339 -14.334 1.00 64.62 86 GLN A C 1
ATOM 672 O O . GLN A 1 86 ? 22.965 -26.433 -14.761 1.00 64.62 86 GLN A O 1
ATOM 677 N N . HIS A 1 87 ? 23.053 -24.191 -14.846 1.00 61.47 87 HIS A N 1
ATOM 678 C CA . HIS A 1 87 ? 23.967 -24.154 -15.982 1.00 61.47 87 HIS A CA 1
ATOM 679 C C . HIS A 1 87 ? 25.324 -24.787 -15.640 1.00 61.47 87 HIS A C 1
ATOM 681 O O . HIS A 1 87 ? 25.834 -25.567 -16.440 1.00 61.47 87 HIS A O 1
ATOM 687 N N . ARG A 1 88 ? 25.869 -24.534 -14.437 1.00 60.94 88 ARG A N 1
ATOM 688 C CA . ARG A 1 88 ? 27.093 -25.194 -13.937 1.00 60.94 88 ARG A CA 1
ATOM 689 C C . ARG A 1 88 ? 26.929 -26.701 -13.739 1.00 60.94 88 ARG A C 1
ATOM 691 O O . ARG A 1 88 ? 27.861 -27.452 -13.999 1.00 60.94 88 ARG A O 1
ATOM 698 N N . ARG A 1 89 ? 25.761 -27.168 -13.289 1.00 60.78 89 ARG A N 1
ATOM 699 C CA . ARG A 1 89 ? 25.468 -28.609 -13.181 1.00 60.78 89 ARG A CA 1
ATOM 700 C C . ARG A 1 89 ? 25.327 -29.271 -14.554 1.00 60.78 89 ARG A C 1
ATOM 702 O O . ARG A 1 89 ? 25.853 -30.360 -14.749 1.00 60.78 89 ARG A O 1
ATOM 709 N N . ALA A 1 90 ? 24.680 -28.603 -15.508 1.00 57.62 90 ALA A N 1
ATOM 710 C CA . ALA A 1 90 ? 24.498 -29.108 -16.866 1.00 57.62 90 ALA A CA 1
ATOM 711 C C . ALA A 1 90 ? 25.813 -29.194 -17.663 1.00 57.62 90 ALA A C 1
ATOM 713 O O . ALA A 1 90 ? 25.960 -30.098 -18.481 1.00 57.62 90 ALA A O 1
ATOM 714 N N . SER A 1 91 ? 26.775 -28.296 -17.423 1.00 59.00 91 SER A N 1
ATOM 715 C CA . SER A 1 91 ? 28.107 -28.365 -18.041 1.00 59.00 91 SER A CA 1
ATOM 716 C C . SER A 1 91 ? 29.045 -29.365 -17.357 1.00 59.00 91 SER A C 1
ATOM 718 O O . SER A 1 91 ? 29.899 -29.935 -18.028 1.00 59.00 91 SER A O 1
ATOM 720 N N . ARG A 1 92 ? 28.860 -29.646 -16.060 1.00 55.47 92 ARG A N 1
ATOM 721 C CA . ARG A 1 92 ? 29.649 -30.651 -15.321 1.00 55.47 92 ARG A CA 1
ATOM 722 C C . ARG A 1 92 ? 29.234 -32.100 -15.606 1.00 55.47 92 ARG A C 1
ATOM 724 O O . ARG A 1 92 ? 30.027 -32.994 -15.380 1.00 55.47 92 ARG A O 1
ATOM 731 N N . CYS A 1 93 ? 28.016 -32.332 -16.099 1.00 54.38 93 CYS A N 1
ATOM 732 C CA . CYS A 1 93 ? 27.535 -33.668 -16.484 1.00 54.38 93 CYS A CA 1
ATOM 733 C C . CYS A 1 93 ? 27.902 -34.059 -17.932 1.00 54.38 93 CYS A C 1
ATOM 735 O O . CYS A 1 93 ? 27.494 -35.119 -18.396 1.00 54.38 93 CYS A O 1
ATOM 737 N N . ARG A 1 94 ? 28.608 -33.181 -18.662 1.00 51.97 94 ARG A N 1
ATOM 738 C CA . ARG A 1 94 ? 29.081 -33.401 -20.043 1.00 51.97 94 ARG A CA 1
ATOM 739 C C . ARG A 1 94 ? 30.609 -33.558 -20.140 1.00 51.97 94 ARG A C 1
ATOM 741 O O . ARG A 1 94 ? 31.129 -33.522 -21.251 1.00 51.97 94 ARG A O 1
ATOM 748 N N . GLN A 1 95 ? 31.302 -33.676 -19.006 1.00 49.72 95 GLN A N 1
ATOM 749 C CA . GLN A 1 95 ? 32.724 -34.027 -18.918 1.00 49.72 95 GLN A CA 1
ATOM 750 C C . GLN A 1 95 ? 32.866 -35.402 -18.280 1.00 49.72 95 GLN A C 1
ATOM 752 O O . GLN A 1 95 ? 32.041 -35.698 -17.384 1.00 49.72 95 GLN A O 1
#

Mean predicted aligned error: 8.86 Å

Secondary structure (DSSP, 8-state):
-IIIIIHHHHHHH-GGGGGTPEEEEEE-S-SSPPPTT-HHHHHHHGGGT-EEEEEEPPTT-GGG-HIIIIIIHHHHHHHHHHHHHHHHHHHHTT-

Radius of gyration: 19.69 Å; Cα contacts (8 Å, |Δi|>4): 75; chains: 1; bounding box: 49×44×38 Å